Protein AF-A0A0R1XZ89-F1 (afdb_monomer)

pLDDT: mean 81.63, std 18.04, range [39.62, 95.75]

Radius of gyration: 12.73 Å; Cα contacts (8 Å, |Δi|>4): 79; chains: 1; bounding box: 32×26×39 Å

Solvent-accessible surface area (backbone atoms only — not comparable to full-atom values): 4590 Å² total; per-residue (Å²): 140,74,89,67,66,71,47,46,49,60,62,47,49,53,28,73,72,35,97,67,21,90,46,48,44,73,77,56,80,59,85,84,57,52,82,46,74,36,46,34,33,40,77,91,71,52,73,47,76,46,26,57,52,44,46,72,74,64,56,70,78,69,89,44,94,52,76,86,57,90,79,128

Organism: NCBI:txid1423734

Foldseek 3Di:
DCPQPPQVPLVVVLLVPDPQSVQKDFPDGHPPDQQDWTWMDGVVGDIDTDGNVCSSVPDDPVVDPCPPPPDD

Mean predicted aligned error: 7.3 Å

Structure (mmCIF, N/CA/C/O backbone):
data_AF-A0A0R1XZ89-F1
#
_entry.id   AF-A0A0R1XZ89-F1
#
loop_
_atom_site.group_PDB
_atom_site.id
_atom_site.type_symbol
_atom_site.label_atom_id
_atom_site.label_alt_id
_atom_site.label_comp_id
_atom_site.label_asym_id
_atom_site.label_entity_id
_atom_site.label_seq_id
_atom_site.pdbx_PDB_ins_code
_atom_site.Cartn_x
_atom_site.Cartn_y
_atom_site.Cartn_z
_atom_site.occupancy
_atom_site.B_iso_or_equiv
_atom_site.auth_seq_id
_atom_site.auth_comp_id
_atom_site.auth_asym_id
_atom_site.auth_atom_id
_atom_site.pdbx_PDB_model_num
ATOM 1 N N . MET A 1 1 ? -19.354 -16.831 2.979 1.00 40.94 1 MET A N 1
ATOM 2 C CA . MET A 1 1 ? -17.971 -16.693 3.485 1.00 40.94 1 MET A CA 1
ATOM 3 C C . MET A 1 1 ? -17.517 -15.269 3.170 1.00 40.94 1 MET A C 1
ATOM 5 O O . MET A 1 1 ? -17.241 -15.002 2.016 1.00 40.94 1 MET A O 1
ATOM 9 N N . PHE A 1 2 ? -17.548 -14.330 4.126 1.00 50.75 2 PHE A N 1
ATOM 10 C CA . PHE A 1 2 ? -17.298 -12.894 3.856 1.00 50.75 2 PHE A CA 1
ATOM 11 C C . PHE A 1 2 ? -16.410 -12.224 4.922 1.00 50.75 2 PHE A C 1
ATOM 13 O O . PHE A 1 2 ? -16.541 -11.036 5.198 1.00 50.75 2 PHE A O 1
ATOM 20 N N . TYR A 1 3 ? -15.502 -12.980 5.550 1.00 42.41 3 TYR A N 1
ATOM 21 C CA . TYR A 1 3 ? -14.659 -12.462 6.639 1.00 42.41 3 TYR A CA 1
ATOM 22 C C . TYR A 1 3 ? -13.355 -11.785 6.161 1.00 42.41 3 TYR A C 1
ATOM 24 O O . TYR A 1 3 ? -12.562 -11.347 6.983 1.00 42.41 3 TYR A O 1
ATOM 32 N N . MET A 1 4 ? -13.134 -11.653 4.844 1.00 49.19 4 MET A N 1
ATOM 33 C CA . MET A 1 4 ? -11.980 -10.930 4.271 1.00 49.19 4 MET A CA 1
ATOM 34 C C . MET A 1 4 ? -12.265 -9.457 3.924 1.00 49.19 4 MET A C 1
ATOM 36 O O . MET A 1 4 ? -11.344 -8.724 3.585 1.00 49.19 4 MET A O 1
ATOM 40 N N . ALA A 1 5 ? -13.519 -9.002 4.004 1.00 52.19 5 ALA A N 1
ATOM 41 C CA . ALA A 1 5 ? -13.942 -7.725 3.416 1.00 52.19 5 ALA A CA 1
ATOM 42 C C . ALA A 1 5 ? -13.665 -6.467 4.268 1.00 52.19 5 ALA A C 1
ATOM 44 O O . ALA A 1 5 ? -13.792 -5.359 3.759 1.00 52.19 5 ALA A O 1
ATOM 45 N N . LYS A 1 6 ? -13.336 -6.593 5.565 1.00 45.56 6 LYS A N 1
ATOM 46 C CA . LYS A 1 6 ? -13.175 -5.416 6.451 1.00 45.56 6 LYS A CA 1
ATOM 47 C C . LYS A 1 6 ? -11.730 -4.966 6.675 1.00 45.56 6 LYS A C 1
ATOM 49 O O . LYS A 1 6 ? -11.512 -3.773 6.835 1.00 45.56 6 LYS A O 1
ATOM 54 N N . THR A 1 7 ? -10.749 -5.867 6.659 1.00 52.09 7 THR A N 1
ATOM 55 C CA . THR A 1 7 ? -9.321 -5.507 6.804 1.00 52.09 7 THR A CA 1
ATOM 56 C C . THR A 1 7 ? -8.690 -5.067 5.480 1.00 52.09 7 THR A C 1
ATOM 58 O O . THR A 1 7 ? -7.747 -4.283 5.476 1.00 52.09 7 THR A O 1
ATOM 61 N N . THR A 1 8 ? -9.264 -5.488 4.352 1.00 61.25 8 THR A N 1
ATOM 62 C CA . THR A 1 8 ? -8.918 -5.026 2.998 1.00 61.25 8 THR A CA 1
ATOM 63 C C . THR A 1 8 ? -9.335 -3.579 2.726 1.00 61.25 8 THR A C 1
ATOM 65 O O . THR A 1 8 ? -8.731 -2.939 1.876 1.00 61.25 8 THR A O 1
ATOM 68 N N . ALA A 1 9 ? -10.305 -3.024 3.463 1.00 82.12 9 ALA A N 1
ATOM 69 C CA . ALA A 1 9 ? -10.850 -1.692 3.189 1.00 82.12 9 ALA A CA 1
ATOM 70 C C . ALA A 1 9 ? -9.827 -0.553 3.364 1.00 82.12 9 ALA A C 1
ATOM 72 O O . ALA A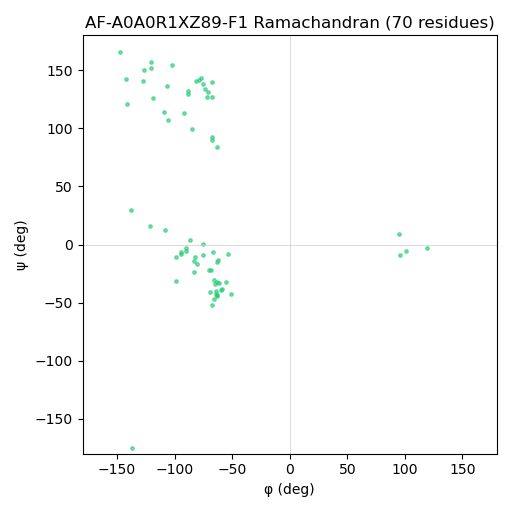 1 9 ? -9.795 0.362 2.549 1.00 82.12 9 ALA A O 1
ATOM 73 N N . TYR A 1 10 ? -8.972 -0.612 4.395 1.00 89.56 10 TYR A N 1
ATOM 74 C CA . TYR A 1 10 ? -7.939 0.413 4.603 1.00 89.56 10 TYR A CA 1
ATOM 75 C C . TYR A 1 10 ? -6.876 0.367 3.503 1.00 89.56 10 TYR A C 1
ATOM 77 O O . TYR A 1 10 ? -6.620 1.375 2.851 1.00 89.56 10 TYR A O 1
ATOM 85 N N . LEU A 1 11 ? -6.307 -0.813 3.247 1.00 92.62 11 LEU A N 1
ATOM 86 C CA . LEU A 1 11 ? -5.301 -0.989 2.200 1.00 92.62 11 LEU A CA 1
ATOM 87 C C . LEU A 1 11 ? -5.846 -0.621 0.818 1.00 92.62 11 LEU A C 1
ATOM 89 O O . LEU A 1 11 ? -5.145 0.034 0.053 1.00 92.62 11 LEU A O 1
ATOM 93 N N . GLN A 1 12 ? -7.104 -0.967 0.531 1.00 91.88 12 GLN A N 1
ATOM 94 C CA . GLN A 1 12 ? -7.769 -0.552 -0.700 1.00 91.88 12 GLN A CA 1
ATOM 95 C C . GLN A 1 12 ? -7.919 0.970 -0.767 1.00 91.88 12 GLN A C 1
ATOM 97 O O . GLN A 1 12 ? -7.591 1.554 -1.789 1.00 91.88 12 GLN A O 1
ATOM 102 N N . SER A 1 13 ? -8.305 1.634 0.329 1.00 93.00 13 SER A N 1
ATOM 103 C CA . SER A 1 13 ? -8.406 3.099 0.347 1.00 93.00 13 SER A CA 1
ATOM 104 C C . SER A 1 13 ? -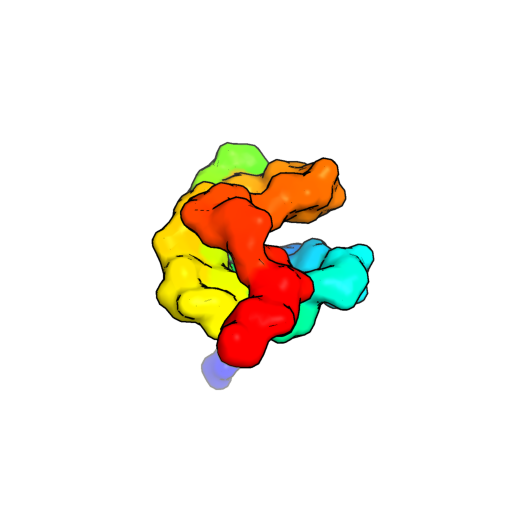7.071 3.800 0.072 1.00 93.00 13 SER A C 1
ATOM 106 O O . SER A 1 13 ? -7.055 4.848 -0.566 1.00 93.00 13 SER A O 1
ATOM 108 N N . LEU A 1 14 ? -5.940 3.218 0.493 1.00 94.19 14 LEU A N 1
ATOM 109 C CA . LEU A 1 14 ? -4.616 3.744 0.147 1.00 94.19 14 LEU A CA 1
ATOM 110 C C . LEU A 1 14 ? -4.358 3.673 -1.360 1.00 94.19 14 LEU A C 1
ATOM 112 O O . LEU A 1 14 ? -3.837 4.630 -1.928 1.00 94.19 14 LEU A O 1
ATOM 116 N N . LEU A 1 15 ? -4.735 2.560 -1.998 1.00 94.19 15 LEU A N 1
ATOM 117 C CA . LEU A 1 15 ? -4.635 2.401 -3.449 1.00 94.19 15 LEU A CA 1
ATOM 118 C C . LEU A 1 15 ? -5.574 3.373 -4.172 1.00 94.19 15 LEU A C 1
ATOM 120 O O . LEU A 1 15 ? -5.135 4.084 -5.065 1.00 94.19 15 LEU A O 1
ATOM 124 N N . ASP A 1 16 ? -6.829 3.480 -3.739 1.00 94.44 16 ASP A N 1
ATOM 125 C CA . ASP A 1 16 ? -7.828 4.354 -4.365 1.00 94.44 16 ASP A CA 1
ATOM 126 C C . ASP A 1 16 ? -7.443 5.845 -4.275 1.00 94.44 16 ASP A C 1
ATOM 128 O O . ASP A 1 16 ? -7.741 6.627 -5.178 1.00 94.44 16 ASP A O 1
ATOM 132 N N . ASN A 1 17 ? -6.758 6.246 -3.198 1.00 94.38 17 ASN A N 1
ATOM 133 C CA . ASN A 1 17 ? -6.267 7.614 -3.006 1.00 94.38 17 ASN A CA 1
ATOM 134 C C . ASN A 1 17 ? -4.961 7.905 -3.767 1.00 94.38 17 ASN A C 1
ATOM 136 O O . ASN A 1 17 ? -4.589 9.070 -3.935 1.00 94.38 17 ASN A O 1
ATOM 140 N N . ALA A 1 18 ? -4.245 6.873 -4.215 1.00 90.94 18 ALA A N 1
ATOM 141 C CA . ALA A 1 18 ? -3.022 7.017 -4.988 1.00 90.94 18 ALA A CA 1
ATOM 142 C C . ALA A 1 18 ? -3.338 7.102 -6.487 1.00 90.94 18 ALA A C 1
ATOM 144 O O . ALA A 1 18 ? -4.034 6.260 -7.043 1.00 90.94 18 ALA A O 1
ATOM 145 N N . LYS A 1 19 ? -2.754 8.089 -7.181 1.00 92.12 19 LYS A N 1
ATOM 146 C CA . LYS A 1 19 ? -2.924 8.263 -8.638 1.00 92.12 19 LYS A CA 1
ATOM 147 C C . LYS A 1 19 ? -2.544 7.009 -9.442 1.00 92.12 19 LYS A C 1
ATOM 149 O O . LYS A 1 19 ? -3.099 6.782 -10.509 1.00 92.12 19 LYS A O 1
ATOM 154 N N . ASP A 1 20 ? -1.566 6.261 -8.950 1.00 91.12 20 ASP A N 1
ATOM 155 C CA . ASP A 1 20 ? -0.996 5.050 -9.535 1.00 91.12 20 ASP A CA 1
ATOM 156 C C . ASP A 1 20 ? -1.377 3.776 -8.760 1.00 91.12 20 ASP A C 1
ATOM 158 O O . ASP A 1 20 ? -0.762 2.728 -8.949 1.00 91.12 20 ASP A O 1
ATOM 162 N N . GLY A 1 21 ? -2.350 3.853 -7.845 1.00 89.81 21 GLY A N 1
ATOM 163 C CA . GLY A 1 21 ? -2.692 2.740 -6.960 1.00 89.81 21 GLY A CA 1
ATOM 164 C C . GLY A 1 21 ? -3.332 1.546 -7.665 1.00 89.81 21 GLY A C 1
ATOM 165 O O . GLY A 1 21 ? -3.199 0.423 -7.186 1.00 89.81 21 GLY A O 1
ATOM 166 N N . ASP A 1 22 ? -3.927 1.750 -8.842 1.00 93.19 22 ASP A N 1
ATOM 167 C CA . ASP A 1 22 ? -4.429 0.688 -9.726 1.00 93.19 22 ASP A CA 1
ATOM 168 C C . ASP A 1 22 ? -3.316 -0.238 -10.252 1.00 93.19 22 ASP A C 1
ATOM 170 O O . ASP A 1 22 ? -3.585 -1.336 -10.746 1.00 93.19 22 ASP A O 1
ATOM 174 N N . GLN A 1 23 ? -2.055 0.181 -10.119 1.00 92.00 23 GLN A N 1
ATOM 175 C CA . GLN A 1 23 ? -0.886 -0.609 -10.494 1.00 92.00 23 GLN A CA 1
ATOM 176 C C . GLN A 1 23 ? -0.340 -1.489 -9.369 1.00 92.00 23 GLN A C 1
ATOM 178 O O . GLN A 1 23 ? 0.642 -2.209 -9.583 1.00 92.00 23 GLN A O 1
ATOM 183 N N . TYR A 1 24 ? -0.927 -1.410 -8.176 1.00 92.88 24 TYR A N 1
ATOM 184 C CA . TYR A 1 24 ? -0.452 -2.102 -6.990 1.00 92.88 24 TYR A CA 1
ATOM 185 C C . TYR A 1 24 ? -1.506 -3.045 -6.416 1.00 92.88 24 TYR A C 1
ATOM 187 O O . TYR A 1 24 ? -2.710 -2.831 -6.525 1.00 92.88 24 TYR A O 1
ATOM 195 N N . GLN A 1 25 ? -1.030 -4.097 -5.757 1.00 94.25 25 GLN A N 1
ATOM 196 C CA . GLN A 1 25 ? -1.869 -5.054 -5.051 1.00 94.25 25 GLN A CA 1
ATOM 197 C C . GLN A 1 25 ? -1.192 -5.478 -3.749 1.00 94.25 25 GLN A C 1
ATOM 199 O O . GLN A 1 25 ? -0.102 -6.051 -3.768 1.00 94.25 25 GLN A O 1
ATOM 204 N N . TRP A 1 26 ? -1.857 -5.248 -2.620 1.00 94.25 26 TRP A N 1
ATOM 205 C CA . TRP A 1 26 ? -1.448 -5.827 -1.341 1.00 94.25 26 TRP A CA 1
ATOM 206 C C . TRP A 1 26 ? -1.721 -7.333 -1.338 1.00 94.25 26 TRP A C 1
ATOM 208 O O . TRP A 1 26 ? -2.810 -7.775 -1.712 1.00 94.25 26 TRP A O 1
ATOM 218 N N . LEU A 1 27 ? -0.726 -8.121 -0.937 1.00 93.12 27 LEU A N 1
ATOM 219 C CA . LEU A 1 27 ? -0.800 -9.585 -0.911 1.00 93.12 27 LEU A CA 1
ATOM 220 C C . LEU A 1 27 ? -1.122 -10.137 0.483 1.00 93.12 27 LEU A C 1
ATOM 222 O O . LEU A 1 27 ? -1.444 -11.315 0.622 1.00 93.12 27 LEU A O 1
ATOM 226 N N . GLU A 1 28 ? -1.076 -9.281 1.502 1.00 90.88 28 GLU A N 1
ATOM 227 C CA . GLU A 1 28 ? -1.320 -9.630 2.898 1.00 90.88 28 GLU A CA 1
ATOM 228 C C . GLU A 1 28 ? -2.486 -8.835 3.489 1.00 90.88 28 GLU A C 1
ATOM 230 O O . GLU A 1 28 ? -2.864 -7.762 3.012 1.00 90.88 28 GLU A O 1
ATOM 235 N N . ALA A 1 29 ? -3.080 -9.381 4.550 1.00 88.19 29 ALA A N 1
ATOM 236 C CA . ALA A 1 29 ? -4.150 -8.712 5.270 1.00 88.19 29 ALA A CA 1
ATOM 237 C C . ALA A 1 29 ? -3.588 -7.642 6.210 1.00 88.19 29 ALA A C 1
ATOM 239 O O . ALA A 1 29 ? -2.597 -7.859 6.904 1.00 88.19 29 ALA A O 1
ATOM 240 N N . TYR A 1 30 ? -4.287 -6.513 6.306 1.00 90.06 30 TYR A N 1
ATOM 241 C CA . TYR A 1 30 ? -3.942 -5.487 7.279 1.00 90.06 30 TYR A CA 1
ATOM 242 C C . TYR A 1 30 ? -4.199 -5.969 8.708 1.00 90.06 30 TYR A C 1
ATOM 244 O O . TYR A 1 30 ? -5.313 -6.384 9.042 1.00 90.06 30 TYR A O 1
ATOM 252 N N . THR A 1 31 ? -3.182 -5.870 9.558 1.00 86.50 31 THR A N 1
ATOM 253 C CA . THR A 1 31 ? -3.229 -6.283 10.969 1.00 86.50 31 THR A CA 1
ATOM 254 C C . THR A 1 31 ? -3.668 -5.164 11.917 1.00 86.50 31 THR A C 1
ATOM 256 O O . THR A 1 31 ? -3.884 -5.423 13.097 1.00 86.50 31 THR A O 1
ATOM 259 N N . GLY A 1 32 ? -3.841 -3.934 11.416 1.00 87.94 32 GLY A N 1
ATOM 260 C CA . GLY A 1 32 ? -4.193 -2.758 12.219 1.00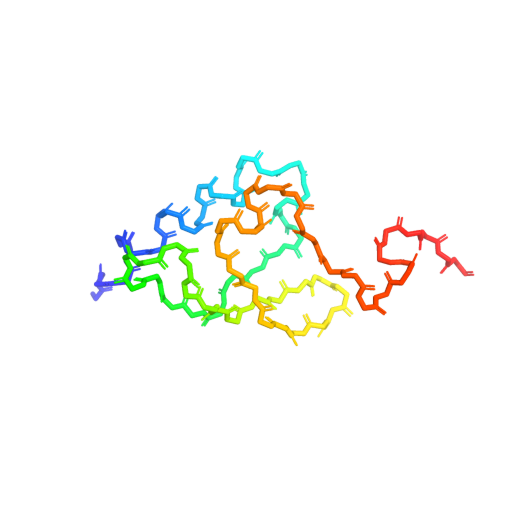 87.94 32 GLY A CA 1
ATOM 261 C C . GLY A 1 32 ? -3.017 -1.834 12.547 1.00 87.94 32 GLY A C 1
ATOM 262 O O . GLY A 1 32 ? -3.251 -0.760 13.095 1.00 87.94 32 GLY A O 1
ATOM 263 N N . ASP A 1 33 ? -1.787 -2.219 12.195 1.00 91.44 33 ASP A N 1
ATOM 264 C CA . ASP A 1 33 ? -0.577 -1.416 12.399 1.00 91.44 33 ASP A CA 1
ATOM 265 C C . ASP A 1 33 ? -0.027 -0.892 11.055 1.00 91.44 33 ASP A C 1
ATOM 267 O O . ASP A 1 33 ? 0.432 -1.691 10.232 1.00 91.44 33 ASP A O 1
ATOM 271 N N . PRO A 1 34 ? -0.036 0.434 10.808 1.00 91.50 34 PRO A N 1
ATOM 272 C CA . PRO A 1 34 ? 0.434 1.012 9.549 1.00 91.50 34 PRO A CA 1
ATOM 273 C C . PRO A 1 34 ? 1.966 1.040 9.426 1.00 91.50 34 PRO A C 1
ATOM 275 O O . PRO A 1 34 ? 2.480 1.359 8.350 1.00 91.50 34 PRO A O 1
ATOM 278 N N . TYR A 1 35 ? 2.699 0.723 10.500 1.00 94.19 35 TYR A N 1
ATOM 279 C CA . TYR A 1 35 ? 4.161 0.656 10.524 1.00 94.19 35 TYR A CA 1
ATOM 280 C C . TYR A 1 35 ? 4.703 -0.756 10.287 1.00 94.19 35 TYR A C 1
ATOM 282 O O . TYR A 1 35 ? 5.919 -0.918 10.146 1.00 94.19 35 TYR A O 1
ATOM 290 N N . HIS A 1 36 ? 3.838 -1.770 10.227 1.00 94.56 36 HIS A N 1
ATOM 291 C CA . HIS A 1 36 ? 4.254 -3.124 9.890 1.00 94.56 36 HIS A CA 1
ATOM 292 C C . HIS A 1 36 ? 4.492 -3.266 8.384 1.00 94.56 36 HIS A C 1
ATOM 294 O O . HIS A 1 36 ? 3.785 -2.670 7.568 1.00 94.56 36 HIS A O 1
ATOM 300 N N . TYR A 1 37 ? 5.506 -4.048 8.019 1.00 95.19 37 TYR A N 1
ATOM 301 C CA . TYR A 1 37 ? 5.774 -4.370 6.624 1.00 95.19 37 TYR A CA 1
ATOM 302 C C . TYR A 1 37 ? 4.733 -5.355 6.116 1.00 95.19 37 TYR A C 1
ATOM 304 O O . TYR A 1 37 ? 4.426 -6.330 6.794 1.00 95.19 37 TYR A O 1
ATOM 312 N N . LEU A 1 38 ? 4.204 -5.080 4.929 1.00 94.50 38 LEU A N 1
ATOM 313 C CA . LEU A 1 38 ? 3.316 -5.982 4.216 1.00 94.50 38 LEU A CA 1
ATOM 314 C C . LEU A 1 38 ? 3.854 -6.215 2.808 1.00 94.50 38 LEU A C 1
ATOM 316 O O . LEU A 1 38 ? 4.464 -5.327 2.205 1.00 94.50 38 LEU A O 1
ATOM 320 N N . GLN A 1 39 ? 3.589 -7.390 2.257 1.00 94.31 39 GLN A N 1
ATOM 321 C CA . GLN A 1 39 ? 3.909 -7.701 0.876 1.00 94.31 39 GLN A CA 1
ATOM 322 C C . GLN A 1 39 ? 2.972 -6.953 -0.070 1.00 94.31 39 GLN A C 1
ATOM 324 O O . GLN A 1 39 ? 1.742 -7.056 0.006 1.00 94.31 39 GLN A O 1
ATOM 329 N N . ILE A 1 40 ? 3.575 -6.232 -1.007 1.00 93.75 40 ILE A N 1
ATOM 330 C CA . ILE A 1 40 ? 2.895 -5.533 -2.084 1.00 93.75 40 ILE A CA 1
ATOM 331 C C . ILE A 1 40 ? 3.509 -5.935 -3.422 1.00 93.75 40 ILE A C 1
ATOM 333 O O . ILE A 1 40 ? 4.721 -6.109 -3.561 1.00 93.75 40 ILE A O 1
ATOM 337 N N . LYS A 1 41 ? 2.650 -6.099 -4.422 1.00 92.25 41 LYS A N 1
ATOM 338 C CA . LYS A 1 41 ? 3.029 -6.353 -5.805 1.00 92.25 41 LYS A CA 1
ATOM 339 C C . LYS A 1 41 ? 2.780 -5.108 -6.639 1.00 92.25 41 LYS A C 1
ATOM 341 O O . LYS A 1 41 ? 1.714 -4.511 -6.522 1.00 92.25 41 LYS A O 1
ATOM 346 N N . HIS A 1 42 ? 3.721 -4.762 -7.512 1.00 92.00 42 HIS A N 1
ATOM 347 C CA . HIS A 1 42 ? 3.493 -3.805 -8.599 1.00 92.00 42 HIS A CA 1
ATOM 348 C C . HIS A 1 42 ? 3.296 -4.543 -9.927 1.00 92.00 42 HIS A C 1
ATOM 350 O O . HIS A 1 42 ? 3.816 -5.646 -10.125 1.00 92.00 42 HIS A O 1
ATOM 356 N N . ASN A 1 43 ? 2.584 -3.930 -10.871 1.00 89.94 43 ASN A N 1
ATOM 357 C CA . ASN A 1 43 ? 2.325 -4.509 -12.192 1.00 89.94 43 ASN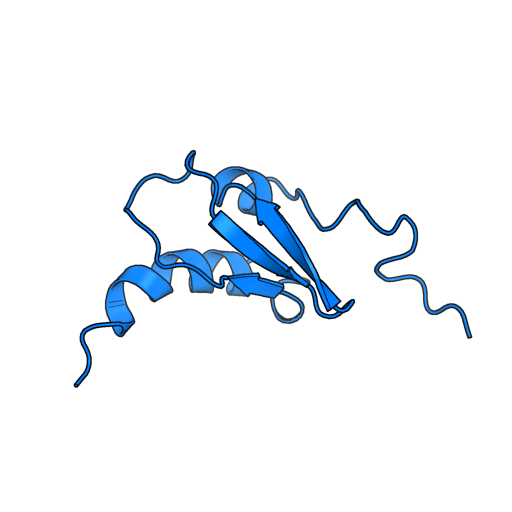 A CA 1
ATOM 358 C C . ASN A 1 43 ? 3.590 -4.765 -13.034 1.00 89.94 43 ASN A C 1
ATOM 360 O O . ASN A 1 43 ? 3.516 -5.538 -13.986 1.00 89.94 43 ASN A O 1
ATOM 364 N N . CYS A 1 44 ? 4.761 -4.230 -12.662 1.00 86.50 44 CYS A N 1
ATOM 365 C CA . CYS A 1 44 ? 6.040 -4.653 -13.253 1.00 86.50 44 CYS A CA 1
ATOM 366 C C . CYS A 1 44 ? 6.444 -6.102 -12.921 1.00 86.50 44 CYS A C 1
ATOM 368 O O . CYS A 1 44 ? 7.438 -6.599 -13.443 1.00 86.50 44 CYS A O 1
ATOM 370 N N . GLY A 1 45 ? 5.698 -6.777 -12.041 1.00 85.50 45 GLY A N 1
ATOM 371 C CA . GLY A 1 45 ? 5.9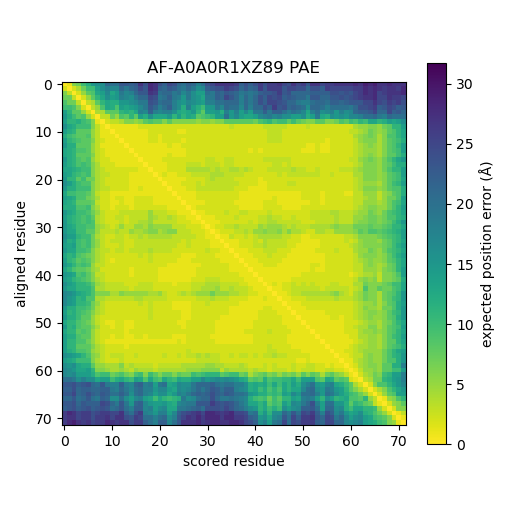37 -8.158 -11.628 1.00 85.50 45 GLY A CA 1
ATOM 372 C C . GLY A 1 45 ? 6.731 -8.292 -10.330 1.00 85.50 45 GLY A C 1
ATOM 373 O O . GLY A 1 45 ? 6.796 -9.392 -9.784 1.00 85.50 45 GLY A O 1
ATOM 374 N N . ASN A 1 46 ? 7.280 -7.195 -9.806 1.00 88.31 46 ASN A N 1
ATOM 375 C CA . ASN A 1 46 ? 8.029 -7.207 -8.558 1.00 88.31 46 ASN A CA 1
ATOM 376 C C . ASN A 1 46 ? 7.102 -7.314 -7.336 1.00 88.31 46 ASN A C 1
ATOM 378 O O . ASN A 1 46 ? 6.070 -6.639 -7.264 1.00 88.31 46 ASN A O 1
ATOM 382 N N . VAL A 1 47 ? 7.511 -8.130 -6.366 1.00 92.12 47 VAL A N 1
ATOM 383 C CA . VAL A 1 47 ? 6.875 -8.268 -5.052 1.00 92.12 47 VAL A CA 1
ATOM 384 C C . VAL A 1 47 ? 7.896 -7.859 -4.006 1.00 92.12 47 VAL A C 1
ATOM 386 O O . VAL A 1 47 ? 9.011 -8.376 -3.992 1.00 92.12 47 VAL A O 1
ATOM 389 N N . PHE A 1 48 ? 7.526 -6.924 -3.143 1.00 92.50 48 PHE A N 1
ATOM 390 C CA . PHE A 1 48 ? 8.421 -6.371 -2.138 1.00 92.50 48 PHE A CA 1
ATOM 391 C C . PHE A 1 48 ? 7.650 -5.996 -0.877 1.00 92.50 48 PHE A C 1
ATOM 393 O O . PHE A 1 48 ? 6.421 -5.943 -0.869 1.00 92.50 48 PHE A O 1
ATOM 400 N N . GLU A 1 49 ? 8.381 -5.767 0.205 1.00 94.00 49 GLU A N 1
ATOM 401 C CA . GLU A 1 49 ? 7.805 -5.358 1.479 1.00 94.00 49 GLU A CA 1
ATOM 402 C C . GLU A 1 49 ? 7.701 -3.835 1.542 1.00 94.00 49 GLU A C 1
ATOM 404 O O . GLU A 1 49 ? 8.672 -3.114 1.300 1.00 94.00 49 GLU A O 1
ATOM 409 N N . LEU A 1 50 ? 6.521 -3.337 1.894 1.00 94.25 50 LEU A N 1
ATOM 410 C CA . LEU A 1 50 ? 6.265 -1.915 2.061 1.00 94.25 50 LEU A CA 1
ATOM 411 C C . LEU A 1 50 ? 5.319 -1.696 3.238 1.00 94.25 50 LEU A C 1
ATOM 413 O O . LEU A 1 50 ? 4.389 -2.467 3.464 1.00 94.25 50 LEU A O 1
ATOM 417 N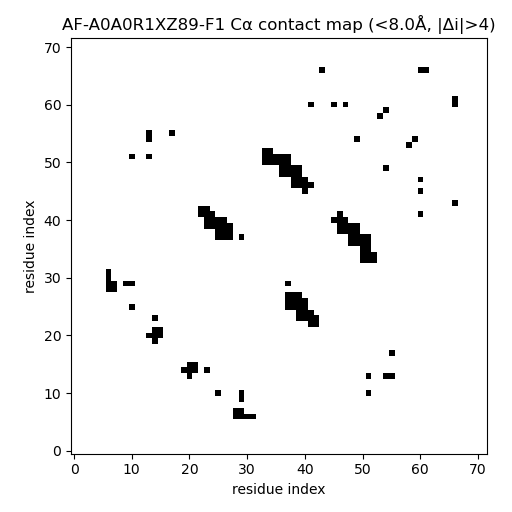 N . ARG A 1 51 ? 5.550 -0.628 3.999 1.00 95.50 51 ARG A N 1
ATOM 418 C CA . ARG A 1 51 ? 4.632 -0.234 5.070 1.00 95.50 51 ARG A CA 1
ATOM 419 C C . ARG A 1 51 ? 3.465 0.559 4.474 1.00 95.50 51 ARG A C 1
ATOM 421 O O . ARG A 1 51 ? 3.713 1.417 3.623 1.00 95.50 51 ARG A O 1
ATOM 428 N N . PRO A 1 52 ? 2.221 0.365 4.937 1.00 95.31 52 PRO A N 1
ATOM 429 C CA . PRO A 1 52 ? 1.088 1.184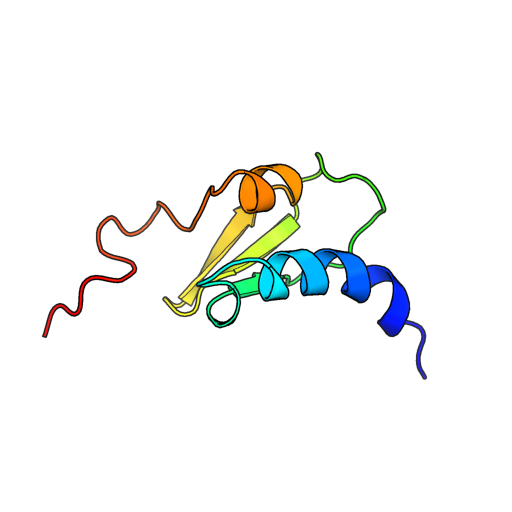 4.504 1.00 95.31 52 PRO A CA 1
ATOM 430 C C . PRO A 1 52 ? 1.348 2.695 4.618 1.00 95.31 52 PRO A C 1
ATOM 432 O O . PRO A 1 52 ? 1.083 3.432 3.670 1.00 95.31 52 PRO A O 1
ATOM 435 N N . ILE A 1 53 ? 1.967 3.147 5.719 1.00 95.69 53 ILE A N 1
ATOM 436 C CA . ILE A 1 53 ? 2.312 4.566 5.911 1.00 95.69 53 ILE A CA 1
ATOM 437 C C . ILE A 1 53 ? 3.352 5.077 4.906 1.00 95.69 53 ILE A C 1
ATOM 439 O O . ILE A 1 53 ? 3.305 6.227 4.483 1.00 95.69 53 ILE A O 1
ATOM 443 N N . ASP A 1 54 ? 4.293 4.227 4.494 1.00 95.75 54 ASP A N 1
ATOM 444 C CA . ASP A 1 54 ? 5.289 4.596 3.490 1.00 95.75 54 ASP A CA 1
ATOM 445 C C . ASP A 1 54 ? 4.635 4.763 2.115 1.00 95.75 54 ASP A C 1
ATOM 447 O O . ASP A 1 54 ? 4.966 5.696 1.384 1.00 95.75 54 ASP A O 1
ATOM 451 N N . PHE A 1 55 ? 3.694 3.876 1.770 1.00 94.44 55 PHE A N 1
ATOM 452 C CA . PHE A 1 55 ? 2.920 3.989 0.537 1.00 94.44 55 PHE A CA 1
ATOM 453 C C . PHE A 1 55 ? 2.068 5.265 0.532 1.00 94.44 55 PHE A C 1
ATOM 455 O O . PHE A 1 55 ? 2.064 6.001 -0.455 1.00 94.44 55 PHE A O 1
ATOM 462 N N . GLU A 1 56 ? 1.399 5.577 1.643 1.00 94.38 56 GLU A N 1
ATOM 463 C CA . GLU A 1 56 ? 0.645 6.827 1.812 1.00 94.38 56 GLU A CA 1
ATOM 464 C C . GLU A 1 56 ? 1.538 8.069 1.641 1.00 94.38 56 GLU A C 1
ATOM 466 O O . GLU A 1 56 ? 1.145 9.038 0.996 1.00 94.38 56 GLU A O 1
ATOM 471 N N . GLN A 1 57 ? 2.778 8.015 2.137 1.00 94.31 57 GLN A N 1
ATOM 472 C CA . GLN A 1 57 ? 3.782 9.077 1.990 1.00 94.31 57 GLN A CA 1
ATOM 473 C C . GLN A 1 57 ? 4.414 9.159 0.591 1.00 94.31 57 GLN A C 1
ATOM 475 O O . GLN A 1 57 ? 5.262 10.019 0.351 1.00 94.31 57 GLN A O 1
ATOM 480 N N . GLY A 1 58 ? 4.012 8.292 -0.340 1.00 91.00 58 GLY A N 1
ATOM 481 C CA . GLY A 1 58 ? 4.463 8.332 -1.728 1.00 91.00 58 GLY A CA 1
ATOM 482 C C . GLY A 1 58 ? 5.646 7.423 -2.051 1.00 91.00 58 GLY A C 1
ATOM 483 O O . GLY A 1 58 ? 6.165 7.511 -3.161 1.00 91.00 58 GLY A O 1
ATOM 484 N N . LYS A 1 59 ? 6.078 6.533 -1.145 1.00 90.81 59 LYS A N 1
ATOM 485 C CA . LYS A 1 59 ? 7.054 5.495 -1.515 1.00 90.81 59 LYS A CA 1
ATOM 486 C C . LYS A 1 59 ? 6.426 4.509 -2.491 1.00 90.81 59 LYS A C 1
ATOM 488 O O . LYS A 1 59 ? 5.254 4.140 -2.355 1.00 90.81 59 LYS A O 1
ATOM 493 N N . ARG A 1 60 ? 7.204 4.094 -3.483 1.00 90.50 60 ARG A N 1
ATOM 494 C CA . ARG A 1 60 ? 6.759 3.259 -4.601 1.00 90.50 60 ARG A CA 1
ATOM 495 C C . ARG A 1 60 ? 7.789 2.170 -4.883 1.00 90.50 60 ARG A C 1
ATOM 497 O O . ARG A 1 60 ? 8.717 1.952 -4.111 1.00 90.50 60 ARG A O 1
ATOM 504 N N . CYS A 1 61 ? 7.557 1.405 -5.945 1.00 86.62 61 CYS A N 1
ATOM 505 C CA . CYS A 1 61 ? 8.495 0.393 -6.404 1.00 86.62 61 CYS A CA 1
ATOM 506 C C . CYS A 1 61 ? 9.776 1.049 -6.952 1.00 86.62 61 CYS A C 1
ATOM 508 O O . CYS A 1 61 ? 9.864 1.335 -8.142 1.00 86.62 61 CYS A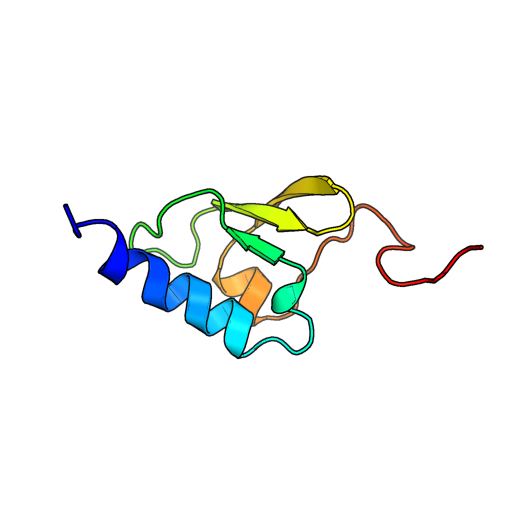 O 1
ATOM 510 N N . ASP A 1 62 ? 10.782 1.218 -6.095 1.00 74.50 62 ASP A N 1
ATOM 511 C CA . ASP A 1 62 ? 12.058 1.859 -6.454 1.00 74.50 62 ASP A CA 1
ATOM 512 C C . ASP A 1 62 ? 13.047 0.900 -7.156 1.00 74.50 62 ASP A C 1
ATOM 514 O O . ASP A 1 62 ? 14.069 1.329 -7.688 1.00 74.50 62 ASP A O 1
ATOM 518 N N . ILE A 1 63 ? 12.763 -0.413 -7.165 1.00 64.38 63 ILE A N 1
ATOM 519 C CA . ILE A 1 63 ? 13.684 -1.454 -7.676 1.00 64.38 63 ILE A CA 1
ATOM 520 C C . ILE A 1 63 ? 13.920 -1.321 -9.186 1.00 64.38 63 ILE A C 1
ATOM 522 O O . ILE A 1 63 ? 15.006 -1.622 -9.680 1.00 64.38 63 ILE A O 1
ATOM 526 N N . HIS A 1 64 ? 12.931 -0.820 -9.921 1.00 59.03 64 HIS A N 1
ATOM 527 C CA . HIS A 1 64 ? 13.126 -0.431 -11.306 1.00 59.03 64 HIS A CA 1
ATOM 528 C C . HIS A 1 64 ? 13.168 1.091 -11.364 1.00 59.03 64 HIS A C 1
ATOM 530 O O . HIS A 1 64 ? 12.124 1.734 -11.316 1.00 59.03 64 HIS A O 1
ATOM 536 N N . ALA A 1 65 ? 14.352 1.664 -11.590 1.00 55.50 65 ALA A N 1
ATOM 537 C CA . ALA A 1 65 ? 14.503 3.068 -11.991 1.00 55.50 65 ALA A CA 1
ATOM 538 C C . ALA A 1 65 ? 13.668 3.443 -13.245 1.00 55.50 65 ALA A C 1
ATOM 540 O O . ALA A 1 65 ? 13.566 4.613 -13.585 1.00 55.50 65 ALA A O 1
ATOM 541 N N . HIS A 1 66 ? 13.051 2.451 -13.903 1.00 58.25 66 HIS A N 1
ATOM 542 C CA . HIS A 1 66 ? 12.226 2.559 -15.106 1.00 58.25 66 HIS A CA 1
ATOM 543 C C . HIS A 1 66 ? 10.789 2.041 -14.916 1.00 58.25 66 HIS A C 1
ATOM 545 O O . HIS A 1 66 ? 10.090 1.787 -15.897 1.00 58.25 66 HIS A O 1
ATOM 551 N N . CYS A 1 67 ? 10.318 1.850 -13.677 1.00 61.06 67 CYS A N 1
ATOM 552 C CA . CYS A 1 67 ? 8.917 1.504 -13.432 1.00 61.06 67 CYS A CA 1
ATOM 553 C C . CYS A 1 67 ? 8.009 2.691 -13.805 1.00 61.06 67 CYS A C 1
ATOM 555 O O . CYS A 1 67 ? 7.752 3.564 -12.983 1.00 61.06 67 CYS A O 1
ATOM 557 N N . GLY A 1 68 ? 7.554 2.740 -15.060 1.00 57.06 68 GLY A N 1
ATOM 558 C CA . GLY A 1 68 ? 6.751 3.842 -15.608 1.00 57.06 68 GLY A CA 1
ATOM 559 C C . GLY A 1 68 ? 7.381 4.575 -16.797 1.00 57.06 68 GLY A C 1
ATOM 560 O O . GLY A 1 68 ? 6.725 5.435 -17.384 1.00 57.06 68 GLY A O 1
ATOM 561 N N . GLU A 1 69 ? 8.601 4.220 -17.205 1.00 51.94 69 GLU A N 1
ATOM 562 C CA . GLU A 1 69 ? 9.146 4.654 -18.491 1.00 51.94 69 GLU A CA 1
ATOM 563 C C . GLU A 1 69 ? 8.808 3.591 -19.538 1.00 51.94 69 GLU A C 1
ATOM 565 O O . GLU A 1 69 ? 9.272 2.456 -19.464 1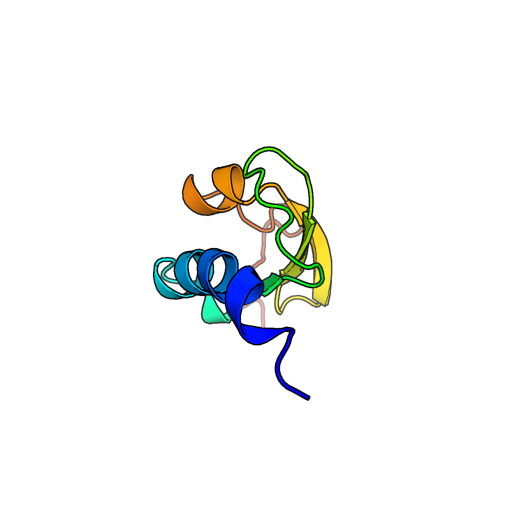.00 51.94 69 GLU A O 1
ATOM 570 N N . ASN A 1 70 ? 7.953 3.944 -20.502 1.00 44.44 70 ASN A N 1
ATOM 571 C CA . ASN A 1 70 ? 7.713 3.136 -21.696 1.00 44.44 70 ASN A CA 1
ATOM 572 C C . ASN A 1 70 ? 9.017 3.033 -22.507 1.00 44.44 70 ASN A C 1
ATOM 574 O O . ASN A 1 70 ? 9.229 3.807 -23.441 1.00 44.44 70 ASN A O 1
ATOM 578 N N . ILE A 1 71 ? 9.893 2.101 -22.147 1.00 42.75 71 ILE A N 1
ATOM 579 C CA . ILE A 1 71 ? 10.995 1.668 -23.004 1.00 42.75 71 ILE A CA 1
ATOM 580 C C . ILE A 1 71 ? 10.458 0.590 -23.948 1.00 42.75 71 ILE A C 1
ATOM 582 O O . ILE A 1 71 ? 10.240 -0.555 -23.553 1.00 42.75 71 ILE A O 1
ATOM 586 N N . TRP A 1 72 ? 10.163 1.036 -25.172 1.00 39.62 72 TRP A N 1
ATOM 587 C CA . TRP A 1 72 ? 9.954 0.215 -26.365 1.00 39.62 72 TRP A CA 1
ATOM 588 C C . TRP A 1 72 ? 11.246 -0.490 -26.778 1.00 39.62 72 TRP A C 1
ATOM 590 O O . TRP A 1 72 ? 12.318 0.150 -26.660 1.00 39.62 72 TRP A O 1
#

Secondary structure (DSSP, 8-state):
--TTTTTHHHHHHHHHHSTTGGGEEE-S---S-TTS-EEEEETTS-EEEE-HHHHHTT---TT-TTTT----

Sequence (72 aa):
MFYMAKTTAYLQSLLDNAKDGDQYQWLEAYTGDPYHYLQIKHNCGNVFELRPIDFEQGKRCDIHAHCGENIW